Protein AF-A0A392N049-F1 (afdb_monomer_lite)

Organism: NCBI:txid97028

pLDDT: mean 81.52, std 10.29, range [36.88, 92.75]

Foldseek 3Di:
DLLVLQLVLLVLLLVLLVLVLVLLVVCLVCVVVVHDDDPCSNVVSVVSNVSSCVSNVVSVLVVLVVPDDPVCNVVSVVVVVVVVVVVVVVVVVVVVCCVVPHQQDDPDPSPHVVSVVSVVVSVVSVVVSVVSVVVVVPDDDPPD

Structure (mmCIF, N/CA/C/O backbone):
data_AF-A0A392N049-F1
#
_entry.id   AF-A0A392N049-F1
#
loop_
_atom_site.group_PDB
_atom_site.id
_atom_site.type_symbol
_atom_site.label_atom_id
_atom_site.label_alt_id
_atom_site.label_comp_id
_atom_site.label_asym_id
_atom_site.label_entity_id
_atom_site.label_seq_id
_atom_site.pdbx_PDB_ins_code
_atom_site.Cartn_x
_atom_site.Cartn_y
_atom_site.Cartn_z
_atom_site.occupancy
_atom_site.B_iso_or_equiv
_atom_site.auth_seq_id
_atom_site.auth_comp_id
_atom_site.auth_asym_id
_atom_site.auth_atom_id
_atom_site.pdbx_PDB_model_num
ATOM 1 N N . MET A 1 1 ? -20.459 7.034 11.168 1.00 61.62 1 MET A N 1
ATOM 2 C CA . MET A 1 1 ? -20.134 5.606 10.977 1.00 61.62 1 MET A CA 1
ATOM 3 C C . MET A 1 1 ? -18.630 5.457 10.745 1.00 61.62 1 MET A C 1
ATOM 5 O O . MET A 1 1 ? -18.180 5.649 9.619 1.00 61.62 1 MET A O 1
ATOM 9 N N . PRO A 1 2 ? -17.824 5.219 11.792 1.00 67.56 2 PRO A N 1
ATOM 10 C CA . PRO A 1 2 ? -16.365 5.099 11.668 1.00 67.56 2 PRO A CA 1
ATOM 11 C C . PRO A 1 2 ? -15.938 3.970 10.713 1.00 67.56 2 PRO A C 1
ATOM 13 O O . PRO A 1 2 ? -14.998 4.159 9.947 1.00 67.56 2 PRO A O 1
ATOM 16 N N . LEU A 1 3 ? -16.697 2.865 10.654 1.00 74.44 3 LEU A N 1
ATOM 17 C CA . LEU A 1 3 ? -16.452 1.762 9.717 1.00 74.44 3 LEU A CA 1
ATOM 18 C C . LEU A 1 3 ? -16.525 2.188 8.239 1.00 74.44 3 LEU A C 1
ATOM 20 O O . LEU A 1 3 ? -15.673 1.811 7.447 1.00 74.44 3 LEU A O 1
ATOM 24 N N . GLN A 1 4 ? -17.485 3.032 7.849 1.00 78.94 4 GLN A N 1
ATOM 25 C CA . GLN A 1 4 ? -17.569 3.489 6.454 1.00 78.94 4 GLN A CA 1
ATOM 26 C C . GLN A 1 4 ? -16.341 4.314 6.044 1.00 78.94 4 GLN A C 1
ATOM 28 O O . GLN A 1 4 ? -15.841 4.155 4.936 1.00 78.94 4 GLN A O 1
ATOM 33 N N . ARG A 1 5 ? -15.816 5.159 6.944 1.00 79.19 5 ARG A N 1
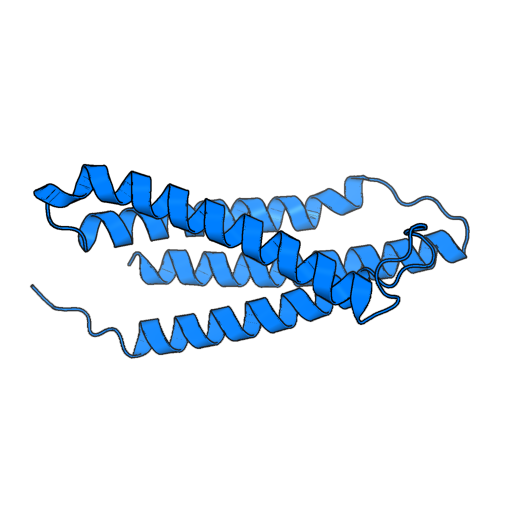ATOM 34 C CA . ARG A 1 5 ? -14.600 5.950 6.676 1.00 79.19 5 ARG A CA 1
ATOM 35 C C . ARG A 1 5 ? -13.361 5.063 6.544 1.00 79.19 5 ARG A C 1
ATOM 37 O O . ARG A 1 5 ? -12.571 5.264 5.629 1.00 79.19 5 ARG A O 1
ATOM 44 N N . ILE A 1 6 ? -13.233 4.053 7.408 1.00 82.81 6 ILE A N 1
ATOM 45 C CA . ILE A 1 6 ? -12.153 3.057 7.337 1.00 82.81 6 ILE A CA 1
ATOM 46 C C . ILE A 1 6 ? -12.232 2.266 6.021 1.00 82.81 6 ILE A C 1
ATOM 48 O O . ILE A 1 6 ? -11.225 2.141 5.326 1.00 82.81 6 ILE A O 1
ATOM 52 N N . GLY A 1 7 ? -13.428 1.806 5.639 1.00 84.38 7 GLY A N 1
ATOM 53 C CA . GLY A 1 7 ? -13.646 1.077 4.388 1.00 84.38 7 GLY A CA 1
ATOM 54 C C . GLY A 1 7 ? -13.294 1.899 3.145 1.00 84.38 7 GLY A C 1
ATOM 55 O O . GLY A 1 7 ? -12.604 1.399 2.261 1.00 84.38 7 GLY A O 1
ATOM 56 N N . VAL A 1 8 ? -13.687 3.177 3.100 1.00 86.69 8 VAL A N 1
ATOM 57 C CA . VAL A 1 8 ? -13.293 4.097 2.017 1.00 86.69 8 VAL A CA 1
ATOM 58 C C . VAL A 1 8 ? -11.770 4.253 1.957 1.00 86.69 8 VAL A C 1
ATOM 60 O O . VAL A 1 8 ? -11.193 4.182 0.874 1.00 86.69 8 VAL A O 1
ATOM 63 N N . GLY A 1 9 ? -11.104 4.384 3.108 1.00 86.31 9 GLY A N 1
ATOM 64 C CA . GLY A 1 9 ? -9.642 4.431 3.184 1.00 86.31 9 GLY A CA 1
ATOM 65 C C . GLY A 1 9 ? -8.962 3.182 2.611 1.00 86.31 9 GLY A C 1
ATOM 66 O O . GLY A 1 9 ? -8.000 3.298 1.854 1.00 86.31 9 GLY A O 1
ATOM 67 N N . HIS A 1 10 ? -9.489 1.986 2.895 1.00 85.69 10 HIS A N 1
ATOM 68 C CA . HIS A 1 10 ? -8.986 0.742 2.298 1.00 85.69 10 HIS A CA 1
ATOM 69 C C . HIS A 1 10 ? -9.134 0.713 0.772 1.00 85.69 10 HIS A C 1
ATOM 71 O O . HIS A 1 10 ? -8.194 0.313 0.087 1.00 85.69 10 HIS A O 1
ATOM 77 N N . VAL A 1 11 ? -10.263 1.180 0.227 1.00 89.94 11 VAL A N 1
ATOM 78 C CA . VAL A 1 11 ? -10.461 1.256 -1.231 1.00 89.94 11 VAL A CA 1
ATOM 79 C C . VAL A 1 11 ? -9.412 2.162 -1.876 1.00 89.94 11 VAL A C 1
ATOM 81 O O . VAL A 1 11 ? -8.774 1.758 -2.846 1.00 89.94 11 VAL A O 1
ATOM 84 N N . PHE A 1 12 ? -9.176 3.354 -1.319 1.00 90.25 12 PHE A N 1
ATOM 85 C CA . PHE A 1 12 ? -8.153 4.271 -1.834 1.00 90.25 12 PHE A CA 1
ATOM 86 C C . PHE A 1 12 ? -6.733 3.702 -1.726 1.00 90.25 12 PHE A C 1
ATOM 88 O O . PHE A 1 12 ? -5.948 3.874 -2.657 1.00 90.25 12 PHE A O 1
ATOM 95 N N . ASN A 1 13 ? -6.418 2.966 -0.657 1.00 88.38 13 ASN A N 1
ATOM 96 C CA . ASN A 1 13 ? -5.124 2.293 -0.523 1.00 88.38 13 ASN A CA 1
ATOM 97 C C . ASN A 1 13 ? -4.920 1.205 -1.586 1.00 88.38 13 ASN A C 1
ATOM 99 O O . ASN A 1 13 ? -3.859 1.155 -2.209 1.00 88.38 13 ASN A O 1
ATOM 103 N N . VAL A 1 14 ? -5.931 0.368 -1.846 1.00 89.88 14 VAL A N 1
ATOM 104 C CA . VAL A 1 14 ? -5.856 -0.651 -2.908 1.00 89.88 14 VAL A CA 1
ATOM 105 C C . VAL A 1 14 ? -5.724 0.012 -4.280 1.00 89.88 14 VAL A C 1
ATOM 107 O O . VAL A 1 14 ? -4.867 -0.384 -5.068 1.00 89.88 14 VAL A O 1
ATOM 110 N N . LEU A 1 15 ? -6.509 1.060 -4.555 1.00 91.56 15 LEU A N 1
ATOM 111 C CA . LEU A 1 15 ? -6.415 1.822 -5.804 1.00 91.56 15 LEU A CA 1
ATOM 112 C C . LEU A 1 15 ? -5.034 2.455 -5.991 1.00 91.56 15 LEU A C 1
ATOM 114 O O . LEU A 1 15 ? -4.481 2.390 -7.087 1.00 91.56 15 LEU A O 1
ATOM 118 N N . SER A 1 16 ? -4.454 3.026 -4.935 1.00 91.06 16 SER A N 1
ATOM 119 C CA . SER A 1 16 ? -3.101 3.581 -4.988 1.00 91.06 16 SER A CA 1
ATOM 120 C C . SER A 1 16 ? -2.057 2.515 -5.329 1.00 91.06 16 SER A C 1
ATOM 122 O O . SER A 1 16 ? -1.171 2.745 -6.156 1.00 91.06 16 SER A O 1
ATOM 124 N N . MET A 1 17 ? -2.191 1.319 -4.754 1.00 90.56 17 MET A N 1
ATOM 125 C CA . MET A 1 17 ? -1.287 0.208 -5.042 1.00 90.56 17 MET A CA 1
ATOM 126 C C . MET A 1 17 ? -1.420 -0.279 -6.494 1.00 90.56 17 MET A C 1
ATOM 128 O O . MET A 1 17 ? -0.411 -0.540 -7.146 1.00 90.56 17 MET A O 1
ATOM 132 N N . VAL A 1 18 ? -2.641 -0.308 -7.045 1.00 91.94 18 VAL A N 1
ATOM 133 C CA . VAL A 1 18 ? -2.879 -0.599 -8.472 1.00 91.94 18 VAL A CA 1
ATOM 134 C C . VAL A 1 18 ? -2.227 0.459 -9.362 1.00 91.94 18 VAL A C 1
ATOM 136 O O . VAL A 1 18 ? -1.522 0.117 -10.310 1.00 91.94 18 VAL A O 1
ATOM 139 N N . VAL A 1 19 ? -2.415 1.746 -9.055 1.00 91.56 19 VAL A N 1
ATOM 140 C CA . VAL A 1 19 ? -1.766 2.840 -9.796 1.00 91.56 19 VAL A CA 1
ATOM 141 C C . VAL A 1 19 ? -0.245 2.710 -9.729 1.00 91.56 19 VAL A C 1
ATOM 143 O O . VAL A 1 19 ? 0.411 2.842 -10.758 1.00 91.56 19 VAL A O 1
ATOM 146 N N . SER A 1 20 ? 0.311 2.378 -8.563 1.00 89.25 20 SER A N 1
ATOM 147 C CA . SER A 1 20 ? 1.754 2.171 -8.387 1.00 89.25 20 SER A CA 1
ATOM 148 C C . SER A 1 20 ? 2.273 1.023 -9.255 1.00 89.25 20 SER A C 1
ATOM 150 O O . SER A 1 20 ? 3.275 1.192 -9.946 1.00 89.25 20 SER A O 1
ATOM 152 N N . ALA A 1 21 ? 1.552 -0.103 -9.311 1.00 88.94 21 ALA A N 1
ATOM 153 C CA . ALA A 1 21 ? 1.896 -1.233 -10.177 1.00 88.94 21 ALA A CA 1
ATOM 154 C C . ALA A 1 21 ? 1.913 -0.840 -11.665 1.00 88.94 21 ALA A C 1
ATOM 156 O O . ALA A 1 21 ? 2.824 -1.213 -12.407 1.00 88.94 21 ALA A O 1
ATOM 157 N N . LEU A 1 22 ? 0.924 -0.055 -12.109 1.00 89.50 22 LEU A N 1
ATOM 158 C CA . LEU A 1 22 ? 0.823 0.411 -13.495 1.00 89.50 22 LEU A CA 1
ATOM 159 C C . LEU A 1 22 ? 1.913 1.429 -13.851 1.00 89.50 22 LEU A C 1
ATOM 161 O O . LEU A 1 22 ? 2.501 1.348 -14.932 1.00 89.50 22 LEU A O 1
ATOM 165 N N . VAL A 1 23 ? 2.186 2.380 -12.955 1.00 90.12 23 VAL A N 1
ATOM 166 C CA . VAL A 1 23 ? 3.256 3.373 -13.122 1.00 90.12 23 VAL A CA 1
ATOM 167 C C . VAL A 1 23 ? 4.609 2.676 -13.205 1.00 90.12 23 VAL A C 1
ATOM 169 O O . VAL A 1 23 ? 5.383 2.986 -14.108 1.00 90.12 23 VAL A O 1
ATOM 172 N N . GLU A 1 24 ? 4.865 1.691 -12.346 1.00 87.12 24 GLU A N 1
ATOM 173 C CA . GLU A 1 24 ? 6.120 0.940 -12.360 1.00 87.12 24 GLU A CA 1
ATOM 174 C C . GLU A 1 24 ? 6.259 0.072 -13.614 1.00 87.12 24 GLU A C 1
ATOM 176 O O . GLU A 1 24 ? 7.301 0.088 -14.264 1.00 87.12 24 GLU A O 1
ATOM 181 N N . SER A 1 25 ? 5.178 -0.585 -14.045 1.00 87.19 25 SER A N 1
ATOM 182 C CA . SER A 1 25 ? 5.151 -1.314 -15.322 1.00 87.19 25 SER A CA 1
ATOM 183 C C . SER A 1 25 ? 5.500 -0.401 -16.505 1.00 87.19 25 SER A C 1
ATOM 185 O O . SER A 1 25 ? 6.162 -0.817 -17.457 1.00 87.19 25 SER A O 1
ATOM 187 N N . LYS A 1 26 ? 5.049 0.861 -16.469 1.00 87.56 26 LYS A N 1
ATOM 188 C CA . LYS A 1 26 ? 5.380 1.868 -17.483 1.00 87.56 26 LYS A CA 1
ATOM 189 C C . LYS A 1 26 ? 6.834 2.337 -17.365 1.00 87.56 26 LYS A C 1
ATOM 191 O O . LYS A 1 26 ? 7.496 2.455 -18.394 1.00 87.56 26 LYS A O 1
ATOM 196 N N . ARG A 1 27 ? 7.333 2.566 -16.145 1.00 87.56 27 ARG A N 1
ATOM 197 C CA . ARG A 1 27 ? 8.729 2.946 -15.879 1.00 87.56 27 ARG A CA 1
ATOM 198 C C . ARG A 1 27 ? 9.695 1.884 -16.390 1.00 87.56 27 ARG A C 1
ATOM 200 O O . ARG A 1 27 ? 10.639 2.226 -17.092 1.00 87.56 27 ARG A O 1
ATOM 207 N N . LEU A 1 28 ? 9.426 0.610 -16.101 1.00 83.69 28 LEU A N 1
ATOM 208 C CA . LEU A 1 28 ? 10.249 -0.512 -16.553 1.00 83.69 28 LEU A CA 1
ATOM 209 C C . LEU A 1 28 ? 10.309 -0.591 -18.083 1.00 83.69 28 LEU A C 1
ATOM 211 O O . LEU A 1 28 ? 11.390 -0.772 -18.635 1.00 83.69 28 LEU A O 1
ATOM 215 N N . LYS A 1 29 ? 9.184 -0.387 -18.784 1.00 85.56 29 LYS A N 1
ATOM 216 C CA . LYS A 1 29 ? 9.166 -0.343 -20.260 1.00 85.56 29 LYS A CA 1
ATOM 217 C C . LYS A 1 29 ? 10.021 0.796 -20.818 1.00 85.56 29 LYS A C 1
ATOM 219 O O . LYS A 1 29 ? 10.835 0.561 -21.701 1.00 85.56 29 LYS A O 1
ATOM 224 N N . LEU A 1 30 ? 9.871 2.002 -20.270 1.00 86.06 30 LEU A N 1
ATOM 225 C CA . LEU A 1 30 ? 10.645 3.175 -20.692 1.00 86.06 30 LEU A CA 1
ATOM 226 C C . LEU A 1 30 ? 12.145 3.013 -20.401 1.00 86.06 30 LEU A C 1
ATOM 228 O O . LEU A 1 30 ? 12.967 3.387 -21.231 1.00 86.06 30 LEU A O 1
ATOM 232 N N . ALA A 1 31 ? 12.503 2.386 -19.278 1.00 84.06 31 ALA A N 1
ATOM 233 C CA . ALA A 1 31 ? 13.893 2.092 -18.936 1.00 84.06 31 ALA A CA 1
ATOM 234 C C . ALA A 1 31 ? 14.557 1.145 -19.953 1.00 84.06 31 ALA A C 1
ATOM 236 O O . ALA A 1 31 ? 15.701 1.374 -20.335 1.00 84.06 31 ALA A O 1
ATOM 237 N N . HIS A 1 32 ? 13.836 0.134 -20.457 1.00 82.81 32 HIS A N 1
ATOM 238 C CA . HIS A 1 32 ? 14.344 -0.740 -21.527 1.00 82.81 32 HIS A CA 1
ATOM 239 C C . HIS A 1 32 ? 14.550 0.019 -22.849 1.00 82.81 32 HIS A C 1
ATOM 241 O O . HIS A 1 32 ? 15.480 -0.273 -23.602 1.00 82.81 32 HIS A O 1
ATOM 247 N N . GLU A 1 33 ? 13.722 1.029 -23.115 1.00 87.06 33 GLU A N 1
ATOM 248 C CA . GLU A 1 33 ? 13.855 1.929 -24.267 1.00 87.06 33 GLU A CA 1
ATOM 249 C C . GLU A 1 33 ? 14.884 3.056 -24.042 1.00 87.06 33 GLU A C 1
ATOM 251 O O . GLU A 1 33 ? 15.076 3.885 -24.929 1.00 87.06 33 GLU A O 1
ATOM 256 N N . HIS A 1 34 ? 15.580 3.076 -22.894 1.00 82.81 34 HIS A N 1
ATOM 257 C CA . HIS A 1 34 ? 16.529 4.122 -22.483 1.00 82.81 34 HIS A CA 1
ATOM 258 C C . HIS A 1 34 ? 15.908 5.533 -22.444 1.00 82.81 34 HIS A C 1
ATOM 260 O O . HIS A 1 34 ? 16.580 6.534 -22.694 1.00 82.81 34 HIS A O 1
ATOM 266 N N . VAL A 1 35 ? 14.611 5.614 -22.130 1.00 85.50 35 VAL A N 1
ATOM 267 C CA . VAL A 1 35 ? 13.864 6.867 -21.989 1.00 85.50 35 VAL A CA 1
ATOM 268 C C . VAL A 1 35 ? 13.628 7.161 -20.512 1.00 85.50 35 VAL A C 1
ATOM 270 O O . VAL A 1 35 ? 12.992 6.382 -19.799 1.00 85.50 35 VAL A O 1
ATOM 273 N N . ASP A 1 36 ? 14.077 8.329 -20.059 1.00 81.69 36 ASP A N 1
ATOM 274 C CA . ASP A 1 36 ? 13.859 8.766 -18.683 1.00 81.69 36 ASP A CA 1
ATOM 275 C C . ASP A 1 36 ? 12.398 9.165 -18.437 1.00 81.69 36 ASP A C 1
ATOM 277 O O . ASP A 1 36 ? 11.783 9.941 -19.175 1.00 81.69 36 ASP A O 1
ATOM 281 N N . MET A 1 37 ? 11.832 8.651 -17.346 1.00 85.88 37 MET A N 1
ATOM 282 C CA . MET A 1 37 ? 10.478 8.973 -16.910 1.00 85.88 37 MET A CA 1
ATOM 283 C C . MET A 1 37 ? 10.500 10.126 -15.905 1.00 85.88 37 MET A C 1
ATOM 285 O O . MET A 1 37 ? 11.278 10.133 -14.955 1.00 85.88 37 MET A O 1
ATOM 289 N N . SER A 1 38 ? 9.603 11.098 -16.077 1.00 89.31 38 SER A N 1
ATOM 290 C CA . SER A 1 38 ? 9.477 12.203 -15.122 1.00 89.31 38 SER A CA 1
ATOM 291 C C . SER A 1 38 ? 9.047 11.706 -13.736 1.00 89.31 38 SER A C 1
ATOM 293 O O . SER A 1 38 ? 8.090 10.940 -13.610 1.00 89.31 38 SER A O 1
ATOM 295 N N . VAL A 1 39 ? 9.683 12.231 -12.685 1.00 86.50 39 VAL A N 1
ATOM 296 C CA . VAL A 1 39 ? 9.350 11.953 -11.272 1.00 86.50 39 VAL A CA 1
ATOM 297 C C . VAL A 1 39 ? 7.907 12.351 -10.922 1.00 86.50 39 VAL A C 1
ATOM 299 O O . VAL A 1 39 ? 7.322 11.812 -9.986 1.00 86.50 39 VAL A O 1
ATOM 302 N N . LEU A 1 40 ? 7.280 13.232 -11.713 1.00 90.00 40 LEU A N 1
ATOM 303 C CA . LEU A 1 40 ? 5.876 13.630 -11.547 1.00 90.00 40 LEU A CA 1
ATOM 304 C C . LEU A 1 40 ? 4.899 12.448 -11.613 1.00 90.00 40 LEU A C 1
ATOM 306 O O . LEU A 1 40 ? 3.798 12.537 -11.078 1.00 90.00 40 LEU A O 1
ATOM 310 N N . TRP A 1 41 ? 5.294 11.322 -12.208 1.00 88.75 41 TRP A N 1
ATOM 311 C CA . TRP A 1 41 ? 4.478 10.112 -12.212 1.00 88.75 41 TRP A CA 1
ATOM 312 C C . TRP A 1 41 ? 4.349 9.430 -10.847 1.00 88.75 41 TRP A C 1
ATOM 314 O O . TRP A 1 41 ? 3.514 8.541 -10.737 1.00 88.75 41 TRP A O 1
ATOM 324 N N . LEU A 1 42 ? 5.097 9.846 -9.814 1.00 87.19 42 LEU A N 1
ATOM 325 C CA . LEU A 1 42 ? 4.862 9.408 -8.430 1.00 87.19 42 LEU A CA 1
ATOM 326 C C . LEU A 1 42 ? 3.695 10.133 -7.748 1.00 87.19 42 LEU A C 1
ATOM 328 O O . LEU A 1 42 ? 3.136 9.653 -6.760 1.00 87.19 42 LEU A O 1
ATOM 332 N N . PHE A 1 43 ? 3.326 11.298 -8.275 1.00 91.06 43 PHE A N 1
ATOM 333 C CA . PHE A 1 43 ? 2.264 12.131 -7.737 1.00 91.06 43 PHE A CA 1
ATOM 334 C C . PHE A 1 43 ? 0.906 11.413 -7.604 1.00 91.06 43 PHE A C 1
ATOM 336 O O . PHE A 1 43 ? 0.323 11.486 -6.521 1.00 91.06 43 PHE A O 1
ATOM 343 N N . PRO A 1 44 ? 0.378 10.699 -8.623 1.00 88.81 44 PRO A N 1
ATOM 344 C CA . PRO A 1 44 ? -0.951 10.101 -8.532 1.00 88.81 44 PRO A CA 1
ATOM 345 C C . PRO A 1 44 ? -1.066 9.054 -7.418 1.00 88.81 44 PRO A C 1
ATOM 347 O O . PRO A 1 44 ? -2.042 9.095 -6.668 1.00 88.81 44 PRO A O 1
ATOM 350 N N . GLN A 1 45 ? -0.085 8.159 -7.244 1.00 90.88 45 GLN A N 1
ATOM 351 C CA . GLN A 1 45 ? -0.138 7.197 -6.139 1.00 90.88 45 GLN A CA 1
ATOM 352 C C . GLN A 1 45 ? -0.015 7.879 -4.774 1.00 90.88 45 GLN A C 1
ATOM 354 O O . GLN A 1 45 ? -0.759 7.529 -3.858 1.00 90.88 45 GLN A O 1
ATOM 359 N N . LEU A 1 46 ? 0.851 8.889 -4.635 1.00 90.44 46 LEU A N 1
ATOM 360 C CA . LEU A 1 46 ? 1.049 9.577 -3.358 1.00 90.44 46 LEU A CA 1
ATOM 361 C C . LEU A 1 46 ? -0.211 10.337 -2.923 1.00 90.44 46 LEU A C 1
ATOM 363 O O . LEU A 1 46 ? -0.595 10.282 -1.756 1.00 90.44 46 LEU A O 1
ATOM 367 N N . VAL A 1 47 ? -0.898 10.988 -3.867 1.00 92.75 47 VAL A N 1
ATOM 368 C CA . VAL A 1 47 ? -2.181 11.655 -3.608 1.00 92.75 47 VAL A CA 1
ATOM 369 C C . VAL A 1 47 ? -3.241 10.646 -3.170 1.00 92.75 47 VAL A C 1
ATOM 371 O O . VAL A 1 47 ? -3.950 10.895 -2.197 1.00 92.75 47 VAL A O 1
ATOM 374 N N . LEU A 1 48 ? -3.337 9.493 -3.839 1.00 90.88 48 LEU A N 1
ATOM 375 C CA . LEU A 1 48 ? -4.303 8.456 -3.471 1.00 90.88 48 LEU A CA 1
ATOM 376 C C . LEU A 1 48 ? -4.023 7.858 -2.087 1.00 90.88 48 LEU A C 1
ATOM 378 O O . LEU A 1 48 ? -4.971 7.684 -1.321 1.00 90.88 48 LEU A O 1
ATOM 382 N N . VAL A 1 49 ? -2.753 7.597 -1.741 1.00 90.69 49 VAL A N 1
ATOM 383 C CA . VAL A 1 49 ? -2.377 7.166 -0.380 1.00 90.69 49 VAL A CA 1
ATOM 384 C C . VAL A 1 49 ? -2.774 8.234 0.633 1.00 90.69 49 VAL A C 1
ATOM 386 O O . VAL A 1 49 ? -3.440 7.918 1.613 1.00 90.69 49 VAL A O 1
ATOM 389 N N . GLY A 1 50 ? -2.441 9.503 0.379 1.00 89.69 50 GLY A N 1
ATOM 390 C CA . GLY A 1 50 ? -2.756 10.598 1.297 1.00 89.69 50 GLY A CA 1
ATOM 391 C C . GLY A 1 50 ? -4.259 10.758 1.545 1.00 89.69 50 GLY A C 1
ATOM 392 O O . GLY A 1 50 ? -4.687 10.919 2.687 1.00 89.69 50 GLY A O 1
ATOM 393 N N . ILE A 1 51 ? -5.081 10.649 0.495 1.00 91.12 51 ILE A N 1
ATOM 394 C CA . ILE A 1 51 ? -6.546 10.640 0.626 1.00 91.12 51 ILE A CA 1
ATOM 395 C C . ILE A 1 51 ? -6.994 9.423 1.446 1.00 91.12 51 ILE A C 1
ATOM 397 O O . ILE A 1 51 ? -7.792 9.567 2.373 1.00 91.12 51 ILE A O 1
ATOM 401 N N . GLY A 1 52 ? -6.465 8.235 1.138 1.00 87.75 52 GLY A N 1
ATOM 402 C CA . GLY A 1 52 ? -6.761 7.003 1.864 1.00 87.75 52 GLY A CA 1
ATOM 403 C C . GLY A 1 52 ? -6.473 7.122 3.359 1.00 87.75 52 GLY A C 1
ATOM 404 O O . GLY A 1 52 ? -7.353 6.854 4.178 1.00 87.75 52 GLY A O 1
ATOM 405 N N . GLU A 1 53 ? -5.288 7.605 3.726 1.00 86.50 53 GLU A N 1
ATOM 406 C CA . GLU A 1 53 ? -4.882 7.831 5.114 1.00 86.50 53 GLU A CA 1
ATOM 407 C C . GLU A 1 53 ? -5.738 8.888 5.817 1.00 86.50 53 GLU A C 1
ATOM 40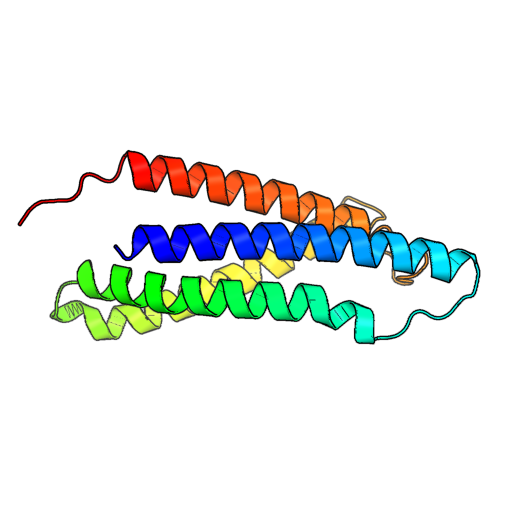9 O O . GLU A 1 53 ? -6.135 8.680 6.966 1.00 86.50 53 GLU A O 1
ATOM 414 N N . ALA A 1 54 ? -6.109 9.971 5.128 1.00 88.06 54 ALA A N 1
ATOM 415 C CA . ALA A 1 54 ? -6.967 11.015 5.685 1.00 88.06 54 ALA A CA 1
ATOM 416 C C . ALA A 1 54 ? -8.361 10.494 6.082 1.00 88.06 54 ALA A C 1
ATOM 418 O O . ALA A 1 54 ? -8.954 10.984 7.045 1.00 88.06 54 ALA A O 1
ATOM 419 N N . PHE A 1 55 ? -8.886 9.482 5.386 1.00 81.81 55 PHE A N 1
ATOM 420 C CA . PHE A 1 55 ? -10.129 8.810 5.779 1.00 81.81 55 PHE A CA 1
ATOM 421 C C . PHE A 1 55 ? -9.897 7.690 6.799 1.00 81.81 55 PHE A C 1
ATOM 423 O O . PHE A 1 55 ? -10.693 7.519 7.730 1.00 81.81 55 PHE A O 1
ATOM 430 N N . HIS A 1 56 ? -8.807 6.941 6.642 1.00 79.38 56 HIS A N 1
ATOM 431 C CA . HIS A 1 56 ? -8.516 5.752 7.429 1.00 79.38 56 HIS A CA 1
ATOM 432 C C . HIS A 1 56 ? -8.098 6.089 8.865 1.00 79.38 56 HIS A C 1
ATOM 434 O O . HIS A 1 56 ? -8.673 5.544 9.808 1.00 79.38 56 HIS A O 1
ATOM 440 N N . PHE A 1 57 ? -7.152 7.015 9.046 1.00 78.38 57 PHE A N 1
ATOM 441 C CA . PHE A 1 57 ? -6.552 7.316 10.346 1.00 78.38 57 PHE A CA 1
ATOM 442 C C . PHE A 1 57 ? -7.562 7.908 11.346 1.00 78.38 57 PHE A C 1
ATOM 444 O O . PHE A 1 57 ? -7.732 7.332 12.425 1.00 78.38 57 PHE A O 1
ATOM 451 N N . PRO A 1 58 ? -8.347 8.957 11.017 1.00 80.44 58 PRO A N 1
ATOM 452 C CA . PRO A 1 58 ? -9.364 9.469 11.938 1.00 80.44 58 PRO A CA 1
ATOM 453 C C . PRO A 1 58 ? -10.471 8.446 12.220 1.00 80.44 58 PRO A C 1
ATOM 455 O O . PRO A 1 58 ? -11.030 8.425 13.318 1.00 80.44 58 PRO A O 1
ATOM 458 N N . GLY A 1 59 ? -10.792 7.597 11.235 1.00 78.44 59 GLY A N 1
ATOM 459 C CA . GLY A 1 59 ? -11.754 6.506 11.375 1.00 78.44 59 GLY A CA 1
ATOM 460 C C . GLY A 1 59 ? -11.297 5.461 12.392 1.00 78.44 59 GLY A C 1
ATOM 461 O O . GLY A 1 59 ? -12.057 5.145 13.309 1.00 78.44 59 GLY A O 1
ATOM 462 N N . GLN A 1 60 ? -10.051 4.989 12.274 1.00 74.38 60 GLN A N 1
ATOM 463 C CA . GLN A 1 60 ? -9.439 4.052 13.221 1.00 74.38 60 GLN A CA 1
ATOM 464 C C . GLN A 1 60 ? -9.374 4.637 14.628 1.00 74.38 60 GLN A C 1
ATOM 466 O O . GLN A 1 60 ? -9.823 4.000 15.578 1.00 74.38 60 GLN A O 1
ATOM 471 N N . VAL A 1 61 ? -8.866 5.865 14.760 1.00 75.88 61 VAL A N 1
ATOM 472 C CA . VAL A 1 61 ? -8.749 6.545 16.054 1.00 75.88 61 VAL A CA 1
ATOM 473 C C . VAL A 1 61 ? -10.126 6.661 16.704 1.00 75.88 61 VAL A C 1
ATOM 475 O O . VAL A 1 61 ? -10.302 6.222 17.834 1.00 75.88 61 VAL A O 1
ATOM 478 N N . THR A 1 62 ? -11.138 7.150 15.982 1.00 77.81 62 THR A N 1
ATOM 479 C CA . THR A 1 62 ? -12.505 7.267 16.521 1.00 77.81 62 THR A CA 1
ATOM 480 C C . THR A 1 62 ? -13.071 5.911 16.946 1.00 77.81 62 THR A C 1
ATOM 482 O O . THR A 1 62 ? -13.682 5.822 18.008 1.00 77.81 62 THR A O 1
ATOM 485 N N . PHE A 1 63 ? -12.855 4.854 16.156 1.00 73.69 63 PHE A N 1
ATOM 486 C CA . PHE A 1 63 ? -13.312 3.504 16.490 1.00 73.69 63 PHE A CA 1
ATOM 487 C C . PHE A 1 63 ? -12.654 2.981 17.773 1.00 73.69 63 PHE A C 1
ATOM 489 O O . PHE A 1 63 ? -13.359 2.575 18.694 1.00 73.69 63 PHE A O 1
ATOM 496 N N . TYR A 1 64 ? -11.325 3.065 17.883 1.00 71.50 64 TYR A N 1
ATOM 497 C CA . TYR A 1 64 ? -10.615 2.664 19.098 1.00 71.50 64 TYR A CA 1
ATOM 498 C C . TYR A 1 64 ? -11.079 3.482 20.307 1.00 71.50 64 TYR A C 1
ATOM 500 O O . TYR A 1 64 ? -11.448 2.917 21.332 1.00 71.50 64 TYR A O 1
ATOM 508 N N . T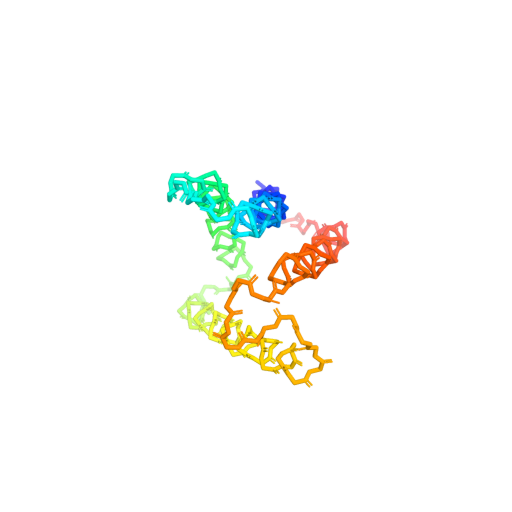YR A 1 65 ? -11.171 4.806 20.176 1.00 70.81 65 TYR A N 1
ATOM 509 C CA . TYR A 1 65 ? -11.631 5.678 21.259 1.00 70.81 65 TYR A CA 1
ATOM 510 C C . TYR A 1 65 ? -13.067 5.396 21.730 1.00 70.81 65 TYR A C 1
ATOM 512 O O . TYR A 1 65 ? -13.374 5.716 22.879 1.00 70.81 65 TYR A O 1
ATOM 520 N N . GLN A 1 66 ? -13.936 4.854 20.868 1.00 71.25 66 GLN A N 1
ATOM 521 C CA . GLN A 1 66 ? -15.304 4.451 21.216 1.00 71.25 66 GLN A CA 1
ATOM 522 C C . GLN A 1 66 ? -15.374 3.069 21.875 1.00 71.25 66 GLN A C 1
ATOM 524 O O . GLN A 1 66 ? -16.268 2.842 22.682 1.00 71.25 66 GLN A O 1
ATOM 529 N N . GLN A 1 67 ? -14.454 2.163 21.541 1.00 70.44 67 GLN A N 1
ATOM 530 C CA . GLN A 1 67 ? -14.442 0.787 22.051 1.00 70.44 67 GLN A CA 1
ATOM 531 C C . GLN A 1 67 ? -13.591 0.615 23.323 1.00 70.44 67 GLN A C 1
ATOM 533 O O . GLN A 1 67 ? -13.793 -0.337 24.072 1.00 70.44 67 GLN A O 1
ATOM 538 N N . PHE A 1 68 ? -12.650 1.523 23.608 1.00 65.81 68 PHE A N 1
ATOM 539 C CA . PHE A 1 68 ? -11.840 1.458 24.828 1.00 65.81 68 PHE A CA 1
ATOM 540 C C . PHE A 1 68 ? -12.540 2.110 26.041 1.00 65.81 68 PHE A C 1
ATOM 542 O O . PHE A 1 68 ? -12.982 3.260 25.947 1.00 65.81 68 PHE A O 1
ATOM 549 N N . PRO A 1 69 ? -12.579 1.448 27.218 1.00 61.66 69 PRO A N 1
ATOM 550 C CA . PRO A 1 69 ? -13.064 2.058 28.457 1.00 61.66 69 PRO A CA 1
ATOM 551 C C . PRO A 1 69 ? -12.170 3.236 28.883 1.00 61.66 69 PRO A C 1
ATOM 553 O O . PRO A 1 69 ? -10.974 3.262 28.582 1.00 61.66 69 PRO A O 1
ATOM 556 N N . GLN A 1 70 ? -12.729 4.217 29.608 1.00 62.50 70 GLN A N 1
ATOM 557 C CA . GLN A 1 70 ? -12.030 5.467 29.973 1.00 62.50 70 GLN A CA 1
ATOM 558 C C . GLN A 1 70 ? -10.662 5.250 30.648 1.00 62.50 70 GLN A C 1
ATOM 560 O O . GLN A 1 70 ? -9.756 6.057 30.444 1.00 62.50 70 GLN A O 1
ATOM 565 N N . SER A 1 71 ? -10.487 4.154 31.392 1.00 62.34 71 SER A N 1
ATOM 566 C CA . SER A 1 71 ? -9.237 3.789 32.072 1.00 62.34 71 SER A CA 1
ATOM 567 C C . SER A 1 71 ? -8.119 3.291 31.143 1.00 62.34 71 SER A C 1
ATOM 569 O O . SER A 1 71 ? -6.959 3.325 31.538 1.00 62.34 71 SER A O 1
ATOM 571 N N . LEU A 1 72 ? -8.430 2.868 29.910 1.00 64.00 72 LEU A N 1
ATOM 572 C CA . LEU A 1 72 ? -7.463 2.321 28.942 1.00 64.00 72 LEU A CA 1
ATOM 573 C C . LEU A 1 72 ? -7.117 3.293 27.803 1.00 64.00 72 LEU A C 1
ATOM 575 O O . LEU A 1 72 ? -6.362 2.947 26.893 1.00 64.00 72 LEU A O 1
ATOM 579 N N . ARG A 1 73 ? -7.621 4.534 27.844 1.00 65.75 73 ARG A N 1
ATOM 580 C CA . ARG A 1 73 ? -7.354 5.533 26.795 1.00 65.75 7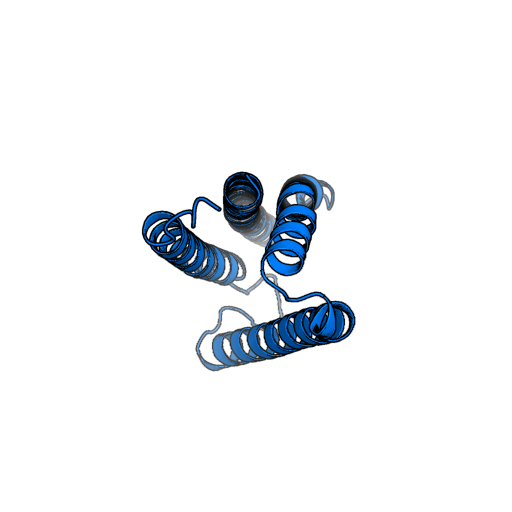3 ARG A CA 1
ATOM 581 C C . ARG A 1 73 ? -5.868 5.852 26.617 1.00 65.75 73 ARG A C 1
ATOM 583 O O . ARG A 1 73 ? -5.445 6.014 25.478 1.00 65.75 73 ARG A O 1
ATOM 590 N N . SER A 1 74 ? -5.068 5.917 27.689 1.00 69.31 74 SER A N 1
ATOM 591 C CA . SER A 1 74 ? -3.617 6.148 27.543 1.00 69.31 74 SER A CA 1
ATOM 592 C C . SER A 1 74 ? -2.888 4.926 26.967 1.00 69.31 74 SER A C 1
ATOM 594 O O . SER A 1 74 ? -1.932 5.081 26.209 1.00 69.31 74 SER A O 1
ATOM 596 N N . THR A 1 75 ? -3.383 3.713 27.237 1.00 73.50 75 THR A N 1
ATOM 597 C CA . THR A 1 75 ? -2.868 2.460 26.663 1.00 73.50 75 THR A CA 1
ATOM 598 C C . THR A 1 75 ? -3.203 2.330 25.175 1.00 73.50 75 THR A C 1
ATOM 600 O O . THR A 1 75 ? -2.408 1.772 24.423 1.00 73.50 75 THR A O 1
ATOM 603 N N . SER A 1 76 ? -4.325 2.896 24.715 1.00 70.25 76 SER A N 1
ATOM 604 C CA . SER A 1 76 ? -4.726 2.862 23.300 1.00 70.25 76 SER A CA 1
ATOM 605 C C . SER A 1 76 ? -3.666 3.466 22.373 1.00 70.25 76 SER A C 1
ATOM 607 O O . SER A 1 76 ? -3.390 2.898 21.319 1.00 70.25 76 SER A O 1
ATOM 609 N N . THR A 1 77 ? -3.041 4.585 22.753 1.00 73.25 77 THR A N 1
ATOM 610 C CA . THR A 1 77 ? -1.980 5.209 21.944 1.00 73.25 77 THR A CA 1
ATOM 611 C C . THR A 1 77 ? -0.740 4.319 21.872 1.00 73.25 77 THR A C 1
ATOM 613 O O . THR A 1 77 ? -0.170 4.146 20.798 1.00 73.25 77 THR A O 1
ATOM 616 N N . ALA A 1 78 ? -0.355 3.694 22.990 1.00 81.56 78 ALA A N 1
ATOM 617 C CA . ALA A 1 78 ? 0.753 2.739 23.016 1.00 81.56 78 ALA A CA 1
ATOM 618 C C . ALA A 1 78 ? 0.466 1.511 22.134 1.00 81.56 78 ALA A C 1
ATOM 620 O O . ALA A 1 78 ? 1.351 1.044 21.419 1.00 81.56 78 ALA A O 1
ATOM 621 N N . MET A 1 79 ? -0.780 1.031 22.130 1.00 79.19 79 MET A N 1
ATOM 622 C CA . MET A 1 79 ? -1.204 -0.097 21.303 1.00 79.19 79 MET A CA 1
ATOM 623 C C . MET A 1 79 ? -1.162 0.240 19.806 1.00 79.19 79 MET A C 1
ATOM 625 O O . MET A 1 79 ? -0.674 -0.568 19.021 1.00 79.19 79 MET A O 1
ATOM 629 N N . ILE A 1 80 ? -1.591 1.443 19.405 1.00 77.88 80 ILE A N 1
ATOM 630 C CA . ILE A 1 80 ? -1.477 1.915 18.013 1.00 77.88 80 ILE A CA 1
ATOM 631 C C . ILE A 1 80 ? -0.005 1.985 17.589 1.00 77.88 80 ILE A C 1
ATOM 633 O O . ILE A 1 80 ? 0.351 1.448 16.541 1.00 77.88 80 ILE A O 1
ATOM 637 N N . SER A 1 81 ? 0.869 2.570 18.413 1.00 82.19 81 SER A N 1
ATOM 638 C CA . SER A 1 81 ? 2.310 2.621 18.127 1.00 82.19 81 SER A CA 1
ATOM 639 C C . SER A 1 81 ? 2.931 1.226 18.007 1.00 82.19 81 SER A C 1
ATOM 641 O O . SER A 1 81 ? 3.753 0.990 17.124 1.00 82.19 81 SER A O 1
ATOM 643 N N . MET A 1 82 ? 2.513 0.279 18.852 1.00 88.12 82 MET A N 1
ATOM 644 C CA . MET A 1 82 ? 2.951 -1.116 18.772 1.00 88.12 82 MET A CA 1
ATOM 645 C C . MET A 1 82 ? 2.480 -1.788 17.477 1.00 88.12 82 MET A C 1
ATOM 647 O O . MET A 1 82 ? 3.278 -2.452 16.820 1.00 88.12 82 MET A O 1
ATOM 651 N N . LEU A 1 83 ? 1.219 -1.589 17.075 1.00 85.06 83 LEU A N 1
ATOM 652 C CA . LEU A 1 83 ? 0.677 -2.120 15.819 1.00 85.06 83 LEU A CA 1
ATOM 653 C C . LEU A 1 83 ? 1.420 -1.564 14.598 1.00 85.06 83 LEU A C 1
ATOM 655 O O . LEU A 1 83 ? 1.750 -2.325 13.692 1.00 85.06 83 LEU A O 1
ATOM 659 N N . ILE A 1 84 ? 1.740 -0.266 14.600 1.00 85.81 84 ILE A N 1
ATOM 660 C CA . ILE A 1 84 ? 2.565 0.363 13.560 1.00 85.81 84 ILE A CA 1
ATOM 661 C C . ILE A 1 84 ? 3.962 -0.273 13.530 1.00 85.81 84 ILE A C 1
ATOM 663 O O . ILE A 1 84 ? 4.452 -0.636 12.462 1.00 85.81 84 ILE A O 1
ATOM 667 N N . GLY A 1 85 ? 4.585 -0.472 14.695 1.00 90.94 85 GLY A N 1
ATOM 668 C CA . GLY A 1 85 ? 5.875 -1.156 14.799 1.00 90.94 85 GLY A CA 1
ATOM 669 C C . GLY A 1 85 ? 5.833 -2.569 14.210 1.00 90.94 85 GLY A C 1
ATOM 670 O O . GLY A 1 85 ? 6.661 -2.912 13.368 1.00 90.94 85 GLY A O 1
ATOM 671 N N . ILE A 1 86 ? 4.832 -3.370 14.587 1.00 91.25 86 ILE A N 1
ATOM 672 C CA . ILE A 1 86 ? 4.615 -4.717 14.038 1.00 91.25 86 ILE A CA 1
ATOM 673 C C . ILE A 1 86 ? 4.439 -4.661 12.515 1.00 91.25 86 ILE A C 1
ATOM 675 O O . ILE A 1 86 ? 5.027 -5.478 11.810 1.00 91.25 86 ILE A O 1
ATOM 679 N N . ALA A 1 87 ? 3.687 -3.689 11.992 1.00 87.69 87 ALA A N 1
ATOM 680 C CA . ALA A 1 87 ? 3.490 -3.521 10.554 1.00 87.69 87 ALA A CA 1
ATOM 681 C C . ALA A 1 87 ? 4.801 -3.214 9.803 1.00 87.69 87 ALA A C 1
ATOM 683 O O . ALA A 1 87 ? 5.018 -3.753 8.714 1.00 87.69 87 ALA A O 1
ATOM 684 N N . PHE A 1 88 ? 5.705 -2.416 10.385 1.00 90.44 88 PHE A N 1
ATOM 685 C CA . PHE A 1 88 ? 7.033 -2.159 9.810 1.00 90.44 88 PHE A CA 1
ATOM 686 C C . PHE A 1 88 ? 7.931 -3.400 9.818 1.00 90.44 88 PHE A C 1
ATOM 688 O O . PHE A 1 88 ? 8.593 -3.689 8.815 1.00 90.44 88 PHE A O 1
ATOM 695 N N . TYR A 1 89 ? 7.925 -4.171 10.909 1.00 92.44 89 TYR A N 1
ATOM 696 C CA . TYR A 1 89 ? 8.658 -5.438 10.967 1.00 92.44 89 TYR A CA 1
ATOM 697 C C . TYR A 1 89 ? 8.112 -6.451 9.962 1.00 92.44 89 TYR A C 1
ATOM 699 O O . TYR A 1 89 ? 8.888 -7.080 9.245 1.00 92.44 89 TYR A O 1
ATOM 707 N N . LEU A 1 90 ? 6.786 -6.567 9.857 1.00 89.81 90 LEU A N 1
ATOM 708 C CA . LEU A 1 90 ? 6.140 -7.449 8.891 1.00 89.81 90 LEU A CA 1
ATOM 709 C C . LEU A 1 90 ? 6.465 -7.029 7.454 1.00 89.81 90 LEU A C 1
ATOM 711 O O . LEU A 1 90 ? 6.809 -7.881 6.645 1.00 89.81 90 LEU A O 1
ATOM 715 N N . SER A 1 91 ? 6.431 -5.728 7.148 1.00 88.00 91 SER A N 1
ATOM 716 C CA . SER A 1 91 ? 6.834 -5.206 5.834 1.00 88.00 91 SER A CA 1
ATOM 717 C C . SER A 1 91 ? 8.277 -5.575 5.496 1.00 88.00 91 SER A C 1
ATOM 719 O O . SER A 1 91 ? 8.548 -6.070 4.406 1.00 88.00 91 SER A O 1
ATOM 721 N N . THR A 1 92 ? 9.197 -5.405 6.449 1.00 89.38 92 THR A N 1
ATOM 722 C CA . THR A 1 92 ? 10.606 -5.785 6.269 1.00 89.38 92 THR A CA 1
ATOM 723 C C . THR A 1 92 ? 10.755 -7.286 6.022 1.00 89.38 92 THR A C 1
ATOM 725 O O . THR A 1 92 ? 11.447 -7.691 5.091 1.00 89.38 92 THR A O 1
ATOM 728 N N . ALA A 1 93 ? 10.070 -8.116 6.812 1.00 90.69 93 ALA A N 1
ATOM 729 C CA . ALA A 1 93 ? 10.101 -9.568 6.662 1.00 90.69 93 ALA A CA 1
ATOM 730 C C . ALA A 1 93 ? 9.516 -10.026 5.316 1.00 90.69 93 ALA A C 1
ATOM 732 O O . ALA A 1 93 ? 10.068 -10.921 4.680 1.00 90.69 93 ALA A O 1
ATOM 733 N N . LEU A 1 94 ? 8.433 -9.394 4.853 1.00 87.44 94 LEU A N 1
ATOM 734 C CA . LEU A 1 94 ? 7.844 -9.662 3.540 1.00 87.44 94 LEU A CA 1
ATOM 735 C C . LEU A 1 94 ? 8.825 -9.334 2.411 1.00 87.44 94 LEU A C 1
ATOM 737 O O . LEU A 1 94 ? 8.991 -10.145 1.505 1.00 87.44 94 LEU A O 1
ATOM 741 N N . ILE A 1 95 ? 9.501 -8.184 2.474 1.00 87.38 95 ILE A N 1
ATOM 742 C CA . ILE A 1 95 ? 10.498 -7.791 1.468 1.00 87.38 95 ILE A CA 1
ATOM 743 C C . ILE A 1 95 ? 11.683 -8.763 1.464 1.00 87.38 95 ILE A C 1
ATOM 745 O O . ILE A 1 95 ? 12.098 -9.202 0.392 1.00 87.38 95 ILE A O 1
ATOM 749 N N . ASP A 1 96 ? 12.203 -9.140 2.635 1.00 87.25 96 ASP A N 1
ATOM 750 C CA . ASP A 1 96 ? 13.294 -10.118 2.740 1.00 87.25 96 ASP A CA 1
ATOM 751 C C . ASP A 1 96 ? 12.877 -11.483 2.166 1.00 87.25 96 ASP A C 1
ATOM 753 O O . ASP A 1 96 ? 13.604 -12.084 1.376 1.00 87.25 96 ASP A O 1
ATOM 757 N N . GLN A 1 97 ? 11.658 -11.941 2.467 1.00 87.38 97 GLN A N 1
ATOM 758 C CA . GLN A 1 97 ? 11.124 -13.184 1.914 1.00 87.38 97 GLN A CA 1
ATOM 759 C C . GLN A 1 97 ? 10.986 -13.127 0.388 1.00 87.38 97 GLN A C 1
ATOM 761 O O . GLN A 1 97 ? 11.363 -14.086 -0.291 1.00 87.38 97 GLN A O 1
ATOM 766 N N . VAL A 1 98 ? 10.466 -12.023 -0.160 1.00 86.56 98 VAL A N 1
ATOM 767 C CA . VAL A 1 98 ? 10.353 -11.808 -1.611 1.00 86.56 98 VAL A CA 1
ATOM 768 C C . VAL A 1 98 ? 11.735 -11.828 -2.252 1.00 86.56 98 VAL A C 1
ATOM 770 O O . VAL A 1 98 ? 11.925 -12.541 -3.234 1.00 86.56 98 VAL A O 1
ATOM 773 N N . ARG A 1 99 ? 12.716 -11.132 -1.668 1.00 84.75 99 ARG A N 1
ATOM 774 C CA . ARG A 1 99 ? 14.095 -11.089 -2.172 1.00 84.75 99 ARG A CA 1
ATOM 775 C C . ARG A 1 99 ? 14.769 -12.461 -2.173 1.00 84.75 99 ARG A C 1
ATOM 777 O O . ARG A 1 99 ? 15.532 -12.764 -3.079 1.00 84.75 99 ARG A O 1
ATOM 784 N N . ARG A 1 100 ? 14.496 -13.300 -1.169 1.00 83.81 100 ARG A N 1
ATOM 785 C CA . ARG A 1 100 ? 15.044 -14.666 -1.096 1.00 83.81 100 ARG A CA 1
ATOM 786 C C . ARG A 1 100 ? 14.341 -15.653 -2.021 1.00 83.81 100 ARG A C 1
ATOM 788 O O . ARG A 1 100 ? 14.969 -16.597 -2.483 1.00 83.81 100 ARG A O 1
ATOM 795 N N . SER A 1 101 ? 13.036 -15.484 -2.226 1.00 82.12 101 SER A N 1
ATOM 796 C CA . SER A 1 101 ? 12.210 -16.459 -2.954 1.00 82.12 101 SER A CA 1
ATOM 797 C C . SER A 1 101 ? 12.088 -16.148 -4.442 1.00 82.12 101 SER A C 1
ATOM 799 O O . SER A 1 101 ? 11.726 -17.030 -5.217 1.00 82.12 101 SER A O 1
ATOM 801 N N . THR A 1 102 ? 12.315 -14.896 -4.840 1.00 79.94 102 THR A N 1
ATOM 802 C CA . THR A 1 102 ? 12.076 -14.423 -6.204 1.00 79.94 102 THR A CA 1
ATOM 803 C C . THR A 1 102 ? 13.187 -13.494 -6.668 1.00 79.94 102 THR A C 1
ATOM 805 O O . THR A 1 102 ? 13.682 -12.674 -5.900 1.00 79.94 102 THR A O 1
ATOM 808 N N . ASP A 1 103 ? 13.469 -13.518 -7.968 1.00 79.00 103 ASP A N 1
ATOM 809 C CA . ASP A 1 103 ? 14.366 -12.557 -8.622 1.00 79.00 103 ASP A CA 1
ATOM 810 C 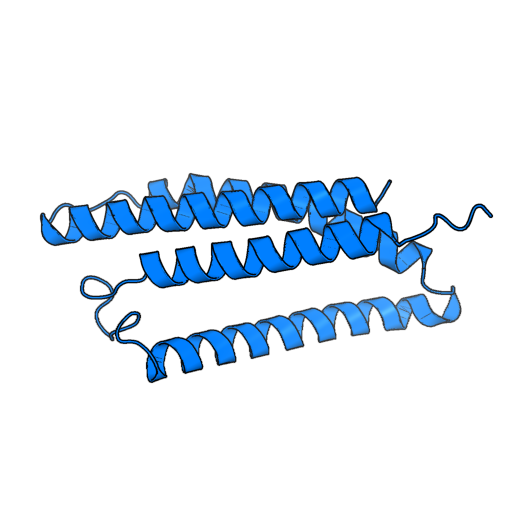C . ASP A 1 103 ? 13.665 -11.213 -8.920 1.00 79.00 103 ASP A C 1
ATOM 812 O O . ASP A 1 103 ? 14.030 -10.497 -9.849 1.00 79.00 103 ASP A O 1
ATOM 816 N N . TRP A 1 104 ? 12.593 -10.869 -8.191 1.00 79.44 104 TRP A N 1
ATOM 817 C CA . TRP A 1 104 ? 11.828 -9.639 -8.435 1.00 79.44 104 TRP A CA 1
ATOM 818 C C . TRP A 1 104 ? 12.540 -8.384 -7.913 1.00 79.44 104 TRP A C 1
ATOM 820 O O . TRP A 1 104 ? 12.318 -7.306 -8.464 1.00 79.44 104 TRP A O 1
ATOM 830 N N . LEU A 1 105 ? 13.416 -8.531 -6.908 1.00 79.25 105 LEU A N 1
ATOM 831 C CA . LEU A 1 105 ? 14.240 -7.464 -6.313 1.00 79.25 105 LEU A CA 1
ATOM 832 C C . LEU A 1 105 ? 15.757 -7.743 -6.473 1.00 79.25 105 LEU A C 1
ATOM 834 O O . LEU A 1 105 ? 16.443 -8.040 -5.490 1.00 79.25 105 LEU A O 1
ATOM 838 N N . PRO A 1 106 ? 16.308 -7.672 -7.697 1.00 75.56 106 PRO A N 1
ATOM 839 C CA . PRO A 1 106 ? 17.753 -7.644 -7.902 1.00 75.56 106 PRO A CA 1
ATOM 840 C C . PRO A 1 106 ? 18.341 -6.293 -7.456 1.00 75.56 106 PRO A C 1
ATOM 842 O O . PRO A 1 106 ? 17.615 -5.311 -7.299 1.00 75.56 106 PRO A O 1
ATOM 845 N N . ASP A 1 107 ? 19.663 -6.231 -7.264 1.00 75.50 107 ASP A N 1
ATOM 846 C CA . ASP A 1 107 ? 20.348 -4.987 -6.863 1.00 75.50 107 ASP A CA 1
ATOM 847 C C . ASP A 1 107 ? 20.202 -3.864 -7.912 1.00 75.50 107 ASP A C 1
ATOM 849 O O . ASP A 1 107 ? 20.255 -2.684 -7.567 1.00 75.50 107 ASP A O 1
ATOM 853 N N . ASP A 1 108 ? 19.963 -4.222 -9.180 1.00 74.00 108 ASP A N 1
ATOM 854 C CA . ASP A 1 108 ? 19.609 -3.282 -10.245 1.00 74.00 108 ASP A CA 1
ATOM 855 C C . ASP A 1 108 ? 18.090 -3.243 -10.480 1.00 74.00 108 ASP A C 1
ATOM 857 O O . ASP A 1 108 ? 17.496 -4.141 -11.081 1.00 74.00 108 ASP A O 1
ATOM 861 N N . ILE A 1 109 ? 17.464 -2.146 -10.055 1.00 71.75 109 ILE A N 1
ATOM 862 C CA . ILE A 1 109 ? 16.016 -1.923 -10.144 1.00 71.75 109 ILE A CA 1
ATOM 863 C C . ILE A 1 109 ? 15.476 -1.895 -11.584 1.00 71.75 109 ILE A C 1
ATOM 865 O O . ILE A 1 109 ? 14.271 -2.045 -11.785 1.00 71.75 109 ILE A O 1
ATOM 869 N N . ASN A 1 110 ? 16.329 -1.682 -12.593 1.00 70.62 110 ASN A N 1
ATOM 870 C CA . ASN A 1 110 ? 15.908 -1.659 -13.998 1.00 70.62 110 ASN A CA 1
ATOM 871 C C . ASN A 1 110 ? 15.744 -3.066 -14.583 1.00 70.62 110 ASN A C 1
ATOM 873 O O . ASN A 1 110 ? 14.955 -3.255 -15.507 1.00 70.62 110 ASN A O 1
ATOM 877 N N . HIS A 1 111 ? 16.439 -4.047 -14.006 1.00 67.81 111 HIS A N 1
ATOM 878 C CA . HIS A 1 111 ? 16.309 -5.463 -14.345 1.00 67.81 111 HIS A CA 1
ATOM 879 C C . HIS A 1 111 ? 15.326 -6.203 -13.420 1.00 67.81 111 HIS A C 1
ATOM 881 O O . HIS A 1 111 ? 15.012 -7.372 -13.646 1.00 67.81 111 HIS A O 1
ATOM 887 N N . GLY A 1 112 ? 14.833 -5.526 -12.378 1.00 74.81 112 GLY A N 1
ATOM 888 C CA . GLY A 1 112 ? 13.859 -6.057 -11.433 1.00 74.81 112 GLY A CA 1
ATOM 889 C C . GLY A 1 112 ? 12.423 -6.060 -11.948 1.00 74.81 112 GLY A C 1
ATOM 890 O O . GLY A 1 112 ? 12.043 -5.298 -12.834 1.00 74.81 112 GLY A O 1
ATOM 891 N N . LYS A 1 113 ? 11.597 -6.909 -11.332 1.00 80.00 113 LYS A N 1
ATOM 892 C CA . LYS A 1 113 ? 10.146 -6.987 -11.564 1.00 80.00 113 LYS A CA 1
ATOM 893 C C . LYS A 1 113 ? 9.401 -6.409 -10.367 1.00 80.00 113 LYS A C 1
ATOM 895 O O . LYS A 1 113 ? 8.667 -7.104 -9.662 1.00 80.00 113 LYS A O 1
ATOM 900 N N . VAL A 1 114 ? 9.657 -5.132 -10.091 1.00 81.06 114 VAL A N 1
ATOM 901 C CA . VAL A 1 114 ? 9.051 -4.407 -8.961 1.00 81.06 114 VAL A CA 1
ATOM 902 C C . VAL A 1 114 ? 7.532 -4.271 -9.147 1.00 81.06 114 VAL A C 1
ATOM 904 O O . VAL A 1 114 ? 6.774 -4.267 -8.177 1.00 81.06 114 VAL A O 1
ATOM 907 N N . ASP A 1 115 ? 7.065 -4.266 -10.395 1.00 81.38 115 ASP A N 1
ATOM 908 C CA . ASP A 1 115 ? 5.652 -4.361 -10.760 1.00 81.38 115 ASP A CA 1
ATOM 909 C C . ASP A 1 115 ? 4.964 -5.597 -10.155 1.00 81.38 115 ASP A C 1
ATOM 911 O O . ASP A 1 115 ? 3.872 -5.475 -9.598 1.00 81.38 115 ASP A O 1
ATOM 915 N N . ASN A 1 116 ? 5.613 -6.766 -10.170 1.00 82.56 116 ASN A N 1
ATOM 916 C CA . ASN A 1 116 ? 5.076 -7.985 -9.559 1.00 82.56 116 ASN A CA 1
ATOM 917 C C . ASN A 1 116 ? 4.931 -7.863 -8.039 1.00 82.56 116 ASN A C 1
ATOM 919 O O . ASN A 1 116 ? 3.972 -8.386 -7.470 1.00 82.56 116 ASN A O 1
ATOM 923 N N . VAL A 1 117 ? 5.845 -7.150 -7.377 1.00 84.94 117 VAL A N 1
ATOM 924 C CA . VAL A 1 117 ? 5.750 -6.890 -5.934 1.00 84.94 117 VAL A CA 1
ATOM 925 C C . VAL A 1 117 ? 4.540 -6.015 -5.637 1.00 84.94 117 VAL A C 1
ATOM 927 O O . VAL A 1 117 ? 3.766 -6.331 -4.733 1.00 84.94 117 VAL A O 1
ATOM 930 N N . TYR A 1 118 ? 4.316 -4.964 -6.429 1.00 86.56 118 TYR A N 1
ATOM 931 C CA . TYR A 1 118 ? 3.119 -4.139 -6.287 1.00 86.56 118 TYR A CA 1
ATOM 932 C C . TYR A 1 118 ? 1.837 -4.931 -6.559 1.00 86.56 118 TYR A C 1
ATOM 934 O O . TYR A 1 118 ? 0.892 -4.822 -5.781 1.00 86.56 118 TYR A O 1
ATOM 942 N N . TRP A 1 119 ? 1.802 -5.793 -7.578 1.00 87.19 119 TRP A N 1
ATOM 943 C CA . TRP A 1 119 ? 0.662 -6.687 -7.820 1.00 87.19 119 TRP A CA 1
ATOM 944 C C . TRP A 1 119 ? 0.417 -7.671 -6.672 1.00 87.19 119 TRP A C 1
ATOM 946 O O . TRP A 1 119 ? -0.732 -7.900 -6.288 1.00 87.19 119 TRP A O 1
ATOM 956 N N . MET A 1 120 ? 1.478 -8.213 -6.073 1.00 88.06 120 MET A N 1
ATOM 957 C CA . MET A 1 120 ? 1.373 -9.052 -4.881 1.00 88.06 120 MET A CA 1
ATOM 958 C C . MET A 1 120 ? 0.757 -8.265 -3.714 1.00 88.06 120 MET A C 1
ATOM 960 O O . MET A 1 120 ? -0.150 -8.761 -3.046 1.00 88.06 120 MET A O 1
ATOM 964 N N . LEU A 1 121 ? 1.187 -7.017 -3.503 1.00 87.12 121 LEU A N 1
ATOM 965 C CA . LEU A 1 121 ? 0.624 -6.129 -2.483 1.00 87.12 121 LEU A CA 1
ATOM 966 C C . LEU A 1 121 ? -0.836 -5.749 -2.768 1.00 87.12 121 LEU A C 1
ATOM 968 O O . LEU A 1 121 ? -1.619 -5.658 -1.824 1.00 87.12 121 LEU A O 1
ATOM 972 N N . VAL A 1 122 ? -1.237 -5.587 -4.036 1.00 89.75 122 VAL A N 1
ATOM 973 C CA . VAL A 1 122 ? -2.651 -5.416 -4.422 1.00 89.75 122 VAL A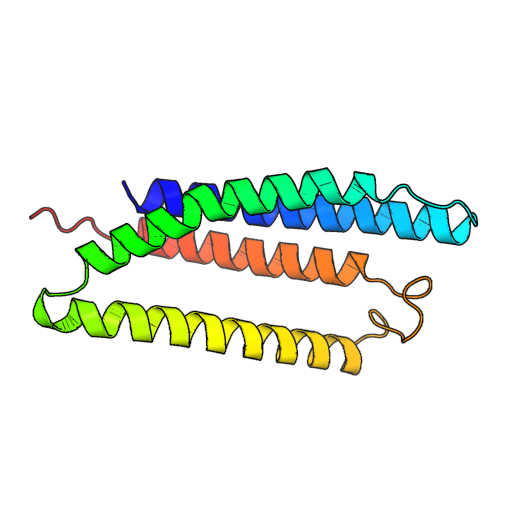 CA 1
ATOM 974 C C . VAL A 1 122 ? -3.470 -6.630 -3.985 1.00 89.75 122 VAL A C 1
ATOM 976 O O . VAL A 1 122 ? -4.541 -6.460 -3.404 1.00 89.75 122 VAL A O 1
ATOM 979 N N . LEU A 1 123 ? -2.972 -7.848 -4.215 1.00 90.88 123 LEU A N 1
ATOM 980 C CA . LEU A 1 123 ? -3.666 -9.076 -3.825 1.00 90.88 123 LEU A CA 1
ATOM 981 C C . LEU A 1 123 ? -3.784 -9.202 -2.298 1.00 90.88 123 LEU A C 1
ATOM 983 O O . LEU A 1 123 ? -4.882 -9.425 -1.788 1.00 90.88 123 LEU A O 1
ATOM 987 N N . PHE A 1 124 ? -2.694 -8.981 -1.557 1.00 88.00 124 PHE A N 1
ATOM 988 C CA . PHE A 1 124 ? -2.721 -8.958 -0.088 1.00 88.00 124 PHE A CA 1
ATOM 989 C C . PHE A 1 124 ? -3.653 -7.871 0.462 1.00 88.00 124 PHE A C 1
ATOM 991 O O . PHE A 1 124 ? -4.444 -8.140 1.367 1.00 88.00 124 PHE A O 1
ATOM 998 N N . GLY A 1 125 ? -3.601 -6.660 -0.099 1.00 86.38 125 GLY A N 1
ATOM 999 C CA . GLY A 1 125 ? -4.479 -5.551 0.272 1.00 86.38 125 GLY A CA 1
ATOM 1000 C C . GLY A 1 125 ? -5.950 -5.844 -0.028 1.00 86.38 125 GLY A C 1
ATOM 1001 O O . GLY A 1 125 ? -6.816 -5.553 0.794 1.00 86.38 125 GLY A O 1
ATOM 1002 N N . GLY A 1 126 ? -6.240 -6.493 -1.157 1.00 88.44 126 GLY A N 1
ATOM 1003 C CA . GLY A 1 126 ? -7.583 -6.943 -1.519 1.00 88.44 126 GLY A CA 1
ATOM 1004 C C . GLY A 1 126 ? -8.127 -7.997 -0.554 1.00 88.44 126 GLY A C 1
ATOM 1005 O O . GLY A 1 126 ? -9.251 -7.862 -0.074 1.00 88.44 126 GLY A O 1
ATOM 1006 N N . ILE A 1 127 ? -7.319 -9.004 -0.201 1.00 90.38 127 ILE A N 1
ATOM 1007 C CA . ILE A 1 127 ? -7.683 -10.014 0.807 1.00 90.38 127 ILE A CA 1
ATOM 1008 C C . ILE A 1 127 ? -7.947 -9.345 2.160 1.00 90.38 127 ILE A C 1
ATOM 1010 O O . ILE A 1 127 ? -8.950 -9.643 2.808 1.00 90.38 127 ILE A O 1
ATOM 1014 N N . ASN A 1 128 ? -7.085 -8.412 2.573 1.00 88.62 128 ASN A N 1
ATOM 1015 C CA . ASN A 1 128 ? -7.263 -7.656 3.809 1.00 88.62 128 ASN A CA 1
ATOM 1016 C C . ASN A 1 128 ? -8.568 -6.844 3.799 1.00 88.62 128 ASN A C 1
ATOM 1018 O O . ASN A 1 128 ? -9.304 -6.861 4.783 1.00 88.62 128 ASN A O 1
ATOM 1022 N N . PHE A 1 129 ? -8.908 -6.217 2.671 1.00 84.50 129 PHE A N 1
ATOM 1023 C CA . PHE A 1 129 ? -10.163 -5.487 2.521 1.00 84.50 129 PHE A CA 1
ATOM 1024 C C . PHE A 1 129 ? -11.393 -6.398 2.575 1.00 84.50 129 PHE A C 1
ATOM 1026 O O . PHE A 1 129 ? -12.362 -6.069 3.257 1.00 84.50 129 PHE A O 1
ATOM 1033 N N . VAL A 1 130 ? -11.361 -7.568 1.932 1.00 87.88 130 VAL A N 1
ATOM 1034 C CA . VAL A 1 130 ? -12.453 -8.551 2.028 1.00 87.88 130 VAL A CA 1
ATOM 1035 C C . VAL A 1 130 ? -12.605 -9.053 3.463 1.00 87.88 130 VAL A C 1
ATOM 1037 O O . VAL A 1 130 ? -13.721 -9.105 3.977 1.00 87.88 130 VAL A O 1
ATOM 1040 N N . TYR A 1 131 ? -11.498 -9.362 4.140 1.00 86.56 131 TYR A N 1
ATOM 1041 C CA . TYR A 1 131 ? -11.513 -9.740 5.552 1.00 86.56 131 TYR A CA 1
ATOM 1042 C C . TYR A 1 131 ? -12.111 -8.630 6.427 1.00 86.56 131 TYR A C 1
ATOM 1044 O O . TYR A 1 131 ? -12.971 -8.898 7.264 1.00 86.56 131 TYR A O 1
ATOM 1052 N N . TYR A 1 132 ? -11.722 -7.375 6.189 1.00 83.81 132 TYR A N 1
ATOM 1053 C CA . TYR A 1 132 ? -12.307 -6.215 6.854 1.00 83.81 132 TYR A CA 1
ATOM 1054 C C . TYR A 1 132 ? -13.820 -6.124 6.623 1.00 83.81 132 TYR A C 1
ATOM 1056 O O . TYR A 1 132 ? -14.559 -5.919 7.582 1.00 83.81 132 TYR A O 1
ATOM 1064 N N . LEU A 1 133 ? -14.295 -6.314 5.387 1.00 83.69 133 LEU A N 1
ATOM 1065 C CA . LEU A 1 133 ? -15.724 -6.296 5.062 1.00 83.69 133 LEU A CA 1
ATOM 1066 C C . LEU A 1 133 ? -16.493 -7.415 5.765 1.00 83.69 133 LEU A C 1
ATOM 1068 O O . LEU A 1 133 ? -17.585 -7.164 6.267 1.00 83.69 133 LEU A O 1
ATOM 1072 N N . LEU A 1 134 ? -15.929 -8.624 5.842 1.00 85.62 134 LEU A N 1
ATOM 1073 C CA . LEU A 1 134 ? -16.527 -9.728 6.593 1.00 85.62 134 LEU A CA 1
ATOM 1074 C C . LEU A 1 134 ? -16.630 -9.365 8.075 1.00 85.62 134 LEU A C 1
ATOM 1076 O O . LEU A 1 134 ? -17.721 -9.410 8.637 1.00 85.62 134 LEU A O 1
ATOM 1080 N N . CYS A 1 135 ? -15.534 -8.924 8.692 1.00 83.88 135 CYS A N 1
ATOM 1081 C CA . CYS A 1 135 ? -15.532 -8.476 10.083 1.00 83.88 135 CYS A CA 1
ATOM 1082 C C . CYS A 1 135 ? -16.543 -7.349 10.318 1.00 83.88 135 CYS A C 1
ATOM 1084 O O . CYS A 1 135 ? -17.310 -7.420 11.268 1.00 83.88 135 CYS A O 1
ATOM 1086 N N . ALA A 1 136 ? -16.594 -6.351 9.434 1.00 80.38 136 ALA A N 1
ATOM 1087 C CA . ALA A 1 136 ? -17.537 -5.238 9.489 1.00 80.38 136 ALA A CA 1
ATOM 1088 C C . ALA A 1 136 ? -19.000 -5.687 9.347 1.00 80.38 136 ALA A C 1
ATOM 1090 O O . ALA A 1 136 ? -19.866 -5.134 10.018 1.00 80.38 136 ALA A O 1
ATOM 1091 N N . ALA A 1 137 ? -19.279 -6.683 8.502 1.00 76.94 137 ALA A N 1
ATOM 1092 C CA . ALA A 1 137 ? -20.618 -7.236 8.307 1.00 76.94 137 ALA A CA 1
ATOM 1093 C C . ALA A 1 137 ? -21.070 -8.115 9.485 1.00 76.94 137 ALA A C 1
ATOM 1095 O O . ALA A 1 137 ? -22.244 -8.099 9.849 1.00 76.94 137 ALA A O 1
ATOM 1096 N N . PHE A 1 138 ? -20.146 -8.863 10.097 1.00 76.75 138 PHE A N 1
ATOM 1097 C CA . PHE A 1 138 ? -20.408 -9.650 11.306 1.00 76.75 138 PHE A CA 1
ATOM 1098 C C . PHE A 1 138 ? -20.420 -8.801 12.586 1.00 76.75 138 PHE A C 1
ATOM 1100 O O . PHE A 1 138 ? -20.964 -9.242 13.601 1.00 76.75 138 PHE A O 1
ATOM 1107 N N . TYR A 1 139 ? -19.863 -7.586 12.552 1.00 66.44 139 TYR A N 1
ATOM 1108 C CA . TYR A 1 139 ? -19.892 -6.655 13.674 1.00 66.44 139 TYR A CA 1
ATOM 1109 C C . TYR A 1 139 ? -21.319 -6.137 13.879 1.00 66.44 139 TYR A C 1
ATOM 1111 O O . TYR A 1 139 ? -21.777 -5.207 13.213 1.00 66.44 139 TYR A O 1
ATOM 1119 N N . LYS A 1 140 ? -22.049 -6.744 14.819 1.00 55.72 140 LYS A N 1
ATOM 1120 C CA . LYS A 1 140 ? -23.320 -6.189 15.284 1.00 55.72 140 LYS A CA 1
ATOM 1121 C C . LYS A 1 140 ? -23.040 -4.840 15.940 1.00 55.72 140 LYS A C 1
ATOM 1123 O O . LYS A 1 140 ? -22.270 -4.760 16.890 1.00 55.72 140 LYS A O 1
ATOM 1128 N N . TYR A 1 141 ? -23.689 -3.790 15.439 1.00 52.28 141 TYR A N 1
ATOM 1129 C CA . TYR A 1 141 ? -23.854 -2.551 16.189 1.00 52.28 141 TYR A CA 1
ATOM 1130 C C . TYR A 1 141 ? -24.525 -2.917 17.517 1.00 52.28 141 TYR A C 1
ATOM 1132 O O . TYR A 1 141 ? -25.695 -3.303 17.535 1.00 52.28 141 TYR A O 1
ATOM 1140 N N . GLU A 1 142 ? -23.776 -2.857 18.615 1.00 43.00 142 GLU A N 1
ATOM 1141 C CA . GLU A 1 142 ? -24.366 -2.872 19.945 1.00 43.00 142 GLU A CA 1
ATOM 1142 C C . GLU A 1 142 ? -25.113 -1.539 20.071 1.00 43.00 142 GLU A C 1
ATOM 1144 O O . GLU A 1 142 ? -24.512 -0.477 20.237 1.00 43.00 142 GLU A O 1
ATOM 1149 N N . ASN A 1 143 ? -26.423 -1.583 19.810 1.00 36.88 143 ASN A N 1
ATOM 1150 C CA . ASN A 1 143 ? -27.330 -0.487 20.112 1.00 36.88 143 ASN A CA 1
ATOM 1151 C C . ASN A 1 143 ? -27.335 -0.347 21.635 1.00 36.88 143 ASN A C 1
ATOM 1153 O O . ASN A 1 143 ? -28.013 -1.118 22.315 1.00 36.88 143 ASN A O 1
ATOM 1157 N N . VAL A 1 144 ? -26.532 0.586 22.139 1.00 40.03 144 VAL A N 1
ATOM 1158 C CA . VAL A 1 144 ? -26.726 1.159 23.473 1.00 40.03 144 VAL A CA 1
ATOM 1159 C C . VAL A 1 144 ? -27.904 2.118 23.405 1.00 40.03 144 VAL A C 1
ATOM 1161 O O . VAL A 1 144 ? -27.911 2.953 22.470 1.00 40.03 144 VAL A O 1
#

Sequence (144 aa):
MPLQRIGVGHVFNVLSMVVSALVESKRLKLAHEHVDMSVLWLFPQLVLVGIGEAFHFPGQVTFYYQQFPQSLRSTSTAMISMLIGIAFYLSTALIDQVRRSTDWLPDDINHGKVDNVYWMLVLFGGINFVYYLLCAAFYKYENV

Secondary structure (DSSP, 8-state):
-HHHHHHHHHHHHHHHHHHHHHHHHHHHHHHHTT-PPPGGGGHHHHHHHHHHHHHHHHHHHHHHHHHS-GGGHHHHHHHHHHHHHHHHHHHHHHHHHHHHH-TTS-SSTTTS-HHHHHHHHHHHHHHHHHHHHHHHHH------

InterPro domains:
  IPR000109 Proton-dependent oligopeptide transporter family [PF00854] (2-102)
  IPR036259 MFS transporter superfamily [G3DSA:1.20.1250.20] (1-144)
  IPR036259 MFS transporter superfamily [SSF103473] (7-135)

Radius of gyration: 18.51 Å; chains: 1; bounding box: 48×30×56 Å